Protein AF-A0A7C2UWC4-F1 (afdb_monomer_lite)

Secondary structure (DSSP, 8-state):
-------------S-PEEEETTEEEEPPPGGGHHHHHHHHHTT---PPP----GGGS--PPP---

Foldseek 3Di:
DPPPPPPPDDDQPDWDWDDDDPDTDTDGDPVCVVVVCVCVVVVHDDDDDDDDDCPVVPPDDPPDD

Structure (mmCIF, N/CA/C/O backbone):
data_AF-A0A7C2UWC4-F1
#
_entry.id   AF-A0A7C2UWC4-F1
#
loop_
_atom_site.group_PDB
_atom_site.id
_atom_site.type_symbol
_atom_site.label_atom_id
_atom_site.label_alt_id
_atom_site.label_comp_id
_atom_site.label_asym_id
_atom_site.label_entity_id
_atom_site.label_seq_id
_atom_site.pdbx_PDB_ins_code
_atom_site.Cartn_x
_atom_site.Cartn_y
_atom_site.Cartn_z
_atom_site.occupancy
_atom_site.B_iso_or_equiv
_atom_site.auth_seq_id
_atom_site.auth_comp_id
_atom_site.auth_asym_id
_atom_site.auth_atom_id
_atom_site.pdbx_PDB_model_num
ATOM 1 N N . MET A 1 1 ? -31.902 -9.278 3.098 1.00 33.81 1 MET A N 1
ATOM 2 C CA . MET A 1 1 ? -31.393 -8.874 1.771 1.00 33.81 1 MET A CA 1
ATOM 3 C C . MET A 1 1 ? -29.917 -8.581 1.918 1.00 33.81 1 MET A C 1
ATOM 5 O O . MET A 1 1 ? -29.567 -7.568 2.508 1.00 33.81 1 MET A O 1
ATOM 9 N N . THR A 1 2 ? -29.056 -9.486 1.469 1.00 37.75 2 THR A N 1
ATOM 10 C CA . THR A 1 2 ? -27.612 -9.245 1.488 1.00 37.75 2 THR A CA 1
ATOM 11 C C . THR A 1 2 ? -27.291 -8.440 0.241 1.00 37.75 2 THR A C 1
ATOM 13 O 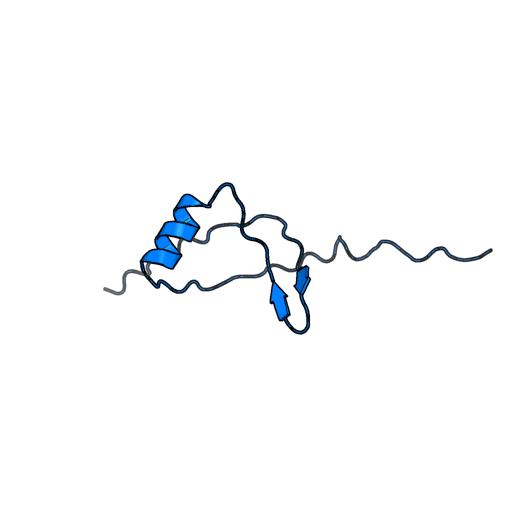O . THR A 1 2 ? -27.238 -8.984 -0.859 1.00 37.75 2 THR A O 1
ATOM 16 N N . ILE A 1 3 ? -27.180 -7.123 0.395 1.00 48.06 3 ILE A N 1
ATOM 17 C CA . ILE A 1 3 ? -26.641 -6.271 -0.658 1.00 48.06 3 ILE A CA 1
ATOM 18 C C . ILE A 1 3 ? -25.177 -6.689 -0.777 1.00 48.06 3 ILE A C 1
ATOM 20 O O . ILE A 1 3 ? -24.382 -6.411 0.117 1.00 48.06 3 ILE A O 1
ATOM 24 N N . LEU A 1 4 ? -24.835 -7.436 -1.828 1.00 47.56 4 LEU A N 1
ATOM 25 C CA . LEU A 1 4 ? -23.446 -7.640 -2.223 1.00 47.56 4 LEU A CA 1
ATOM 26 C C . LEU A 1 4 ? -22.904 -6.249 -2.554 1.00 47.56 4 LEU A C 1
ATOM 28 O O . LEU A 1 4 ? -23.124 -5.734 -3.649 1.00 47.56 4 LEU A O 1
ATOM 32 N N . ALA A 1 5 ? -22.295 -5.593 -1.566 1.00 53.25 5 ALA A N 1
ATOM 33 C CA . ALA A 1 5 ? -21.613 -4.331 -1.760 1.00 53.25 5 ALA A CA 1
ATOM 34 C C . ALA A 1 5 ? -20.533 -4.590 -2.810 1.00 53.25 5 ALA A C 1
ATOM 36 O O . ALA A 1 5 ? -19.566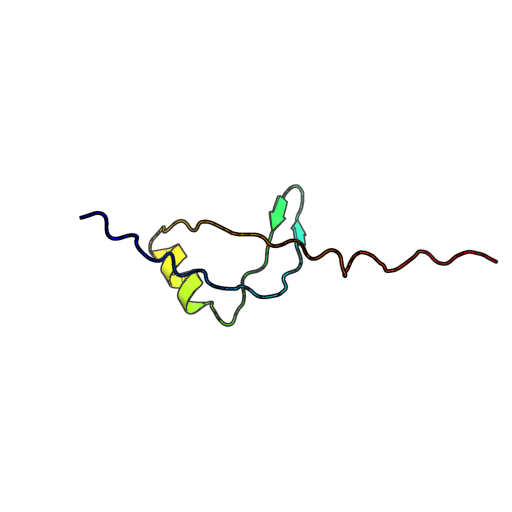 -5.301 -2.544 1.00 53.25 5 ALA A O 1
ATOM 37 N N . SER A 1 6 ? -20.745 -4.084 -4.026 1.00 53.66 6 SER A N 1
ATOM 38 C CA . SER A 1 6 ? -19.736 -4.105 -5.077 1.00 53.66 6 SER A CA 1
ATOM 39 C C . SER A 1 6 ? -18.501 -3.418 -4.513 1.00 53.66 6 SER A C 1
ATOM 41 O O . SER A 1 6 ? -18.473 -2.191 -4.406 1.00 53.66 6 SER A O 1
ATOM 43 N N . VAL A 1 7 ? -17.503 -4.202 -4.106 1.00 60.22 7 VAL A N 1
ATOM 44 C CA . VAL A 1 7 ? -16.213 -3.672 -3.677 1.00 60.22 7 VAL A CA 1
ATOM 45 C C . VAL A 1 7 ? -15.671 -2.916 -4.881 1.00 60.22 7 VAL A C 1
ATOM 47 O O . VAL A 1 7 ? -15.393 -3.510 -5.922 1.00 60.22 7 VAL A O 1
ATOM 50 N N . LYS A 1 8 ? -15.620 -1.584 -4.791 1.00 72.94 8 LYS A N 1
ATOM 51 C CA . LYS A 1 8 ? -15.020 -0.759 -5.836 1.00 72.94 8 LYS A CA 1
ATOM 52 C C . LYS A 1 8 ? -13.519 -1.025 -5.793 1.00 72.94 8 LYS A C 1
ATOM 54 O O . LYS A 1 8 ? -12.814 -0.450 -4.971 1.00 72.94 8 LYS A O 1
ATOM 59 N N . THR A 1 9 ? -13.043 -1.936 -6.633 1.00 79.88 9 THR A N 1
ATOM 60 C CA . THR A 1 9 ? -11.606 -2.147 -6.811 1.00 79.88 9 THR A CA 1
ATOM 61 C C . THR A 1 9 ? -11.023 -0.929 -7.513 1.00 79.88 9 THR A C 1
ATOM 63 O O . THR A 1 9 ? -11.528 -0.503 -8.551 1.00 79.88 9 THR A O 1
ATOM 66 N N . ILE A 1 10 ? -9.957 -0.372 -6.945 1.00 84.62 10 ILE A N 1
ATOM 67 C CA . ILE A 1 10 ? -9.251 0.779 -7.505 1.00 84.62 10 ILE A CA 1
ATOM 68 C C . ILE A 1 10 ? -7.946 0.264 -8.118 1.00 84.62 10 ILE A C 1
ATOM 70 O O . ILE A 1 10 ? -7.070 -0.188 -7.377 1.00 84.62 10 ILE A O 1
ATOM 74 N N . PRO A 1 11 ? -7.793 0.284 -9.453 1.00 85.25 11 PRO A N 1
ATOM 75 C CA . PRO A 1 11 ? -6.552 -0.139 -10.080 1.00 85.25 11 PRO A CA 1
ATOM 76 C C . PRO A 1 11 ? -5.446 0.878 -9.776 1.00 85.25 11 PRO A C 1
ATOM 78 O O . PRO A 1 11 ? -5.556 2.052 -10.114 1.00 85.25 11 PRO A O 1
ATOM 81 N N . LEU A 1 12 ? -4.343 0.422 -9.177 1.00 88.56 12 LEU A N 1
ATOM 82 C CA . LEU A 1 12 ? -3.171 1.272 -8.916 1.00 88.56 12 LEU A CA 1
ATOM 83 C C . LEU A 1 12 ? -2.239 1.400 -10.133 1.00 88.56 12 LEU A C 1
ATOM 85 O O . LEU A 1 12 ? -1.281 2.179 -10.103 1.00 88.56 12 LEU A O 1
ATOM 89 N N . GLY A 1 13 ? -2.502 0.630 -11.194 1.00 85.50 13 GLY A N 1
ATOM 90 C CA . GLY A 1 13 ? -1.624 0.483 -12.353 1.00 85.50 13 GLY A CA 1
ATOM 91 C C . GLY A 1 13 ? -0.348 -0.304 -12.033 1.00 85.50 13 GLY A C 1
ATOM 92 O O . GLY A 1 13 ? -0.222 -0.936 -10.984 1.00 85.50 13 GLY A O 1
ATOM 93 N N . ARG A 1 14 ? 0.631 -0.266 -12.945 1.00 86.62 14 ARG A N 1
ATOM 94 C CA . ARG A 1 14 ? 1.917 -0.955 -12.761 1.00 86.62 14 ARG A CA 1
ATOM 95 C C . ARG A 1 14 ? 2.735 -0.258 -11.677 1.00 86.62 14 ARG A C 1
ATOM 97 O O . ARG A 1 14 ? 3.150 0.887 -11.850 1.00 86.62 14 ARG A O 1
ATOM 104 N N . ARG A 1 15 ? 3.022 -0.965 -10.584 1.00 88.94 15 ARG A N 1
ATOM 105 C CA . ARG A 1 15 ? 3.865 -0.464 -9.492 1.00 88.94 15 ARG A CA 1
ATOM 106 C C . ARG A 1 15 ? 5.073 -1.356 -9.285 1.00 88.94 15 ARG A C 1
ATOM 108 O O . ARG A 1 15 ? 5.007 -2.572 -9.437 1.00 88.94 15 ARG A O 1
ATOM 115 N N . ARG A 1 16 ? 6.194 -0.732 -8.931 1.00 87.31 16 ARG A N 1
ATOM 116 C CA . ARG A 1 16 ? 7.397 -1.445 -8.515 1.00 87.31 16 ARG A CA 1
ATOM 117 C C . ARG A 1 16 ? 7.338 -1.653 -7.008 1.00 87.31 16 ARG A C 1
ATOM 119 O O . ARG A 1 16 ? 7.133 -0.692 -6.272 1.00 87.31 16 ARG A O 1
ATOM 126 N N . ILE A 1 17 ? 7.575 -2.884 -6.569 1.00 91.25 17 ILE A N 1
ATOM 127 C CA . ILE A 1 17 ? 7.844 -3.165 -5.161 1.00 91.25 17 ILE A CA 1
ATOM 128 C C . ILE A 1 17 ? 9.234 -2.613 -4.839 1.00 91.25 17 ILE A C 1
ATOM 130 O O . ILE A 1 17 ? 10.225 -2.976 -5.482 1.00 91.25 17 ILE A O 1
ATOM 134 N N . THR A 1 18 ? 9.306 -1.712 -3.868 1.00 93.25 18 THR A N 1
ATOM 135 C CA . THR A 1 18 ? 10.557 -1.160 -3.346 1.00 93.25 18 THR A CA 1
ATOM 136 C C . THR A 1 18 ? 10.882 -1.813 -2.008 1.00 93.25 18 THR A C 1
ATOM 138 O O . THR A 1 18 ? 10.000 -2.309 -1.312 1.00 93.25 18 THR A O 1
ATOM 141 N N . LYS A 1 19 ? 12.166 -1.860 -1.652 1.00 95.75 19 LYS A N 1
ATOM 142 C CA . LYS A 1 19 ? 12.632 -2.395 -0.371 1.00 95.75 19 LYS A CA 1
ATOM 143 C C . LYS A 1 19 ? 13.321 -1.282 0.401 1.00 95.75 19 LYS A C 1
ATOM 145 O O . LYS A 1 19 ? 14.185 -0.608 -0.156 1.00 95.75 19 LYS A O 1
ATOM 150 N N . SER A 1 20 ? 12.961 -1.123 1.668 1.00 94.94 20 SER A N 1
ATOM 151 C CA . SER A 1 20 ? 13.680 -0.274 2.615 1.00 94.94 20 SER A CA 1
ATOM 152 C C . SER A 1 20 ? 13.944 -1.084 3.877 1.00 94.94 20 SER A C 1
ATOM 154 O O . SER A 1 20 ? 13.008 -1.540 4.533 1.00 94.94 20 SER A O 1
ATOM 156 N N . SER A 1 21 ? 15.224 -1.287 4.191 1.00 94.62 21 SER A N 1
ATOM 157 C CA . SER A 1 21 ? 15.689 -2.215 5.230 1.00 94.62 21 SER A CA 1
ATOM 158 C C . SER A 1 21 ? 15.133 -3.634 5.031 1.00 94.62 21 SER A C 1
ATOM 160 O O . SER A 1 21 ? 15.444 -4.287 4.036 1.00 94.62 21 SER A O 1
ATOM 162 N N . ASP A 1 22 ? 14.319 -4.120 5.958 1.00 96.50 22 ASP A N 1
ATOM 163 C CA . ASP A 1 22 ? 13.692 -5.440 5.994 1.00 96.50 22 ASP A CA 1
ATOM 164 C C . ASP A 1 22 ? 12.250 -5.437 5.459 1.00 96.50 22 ASP A C 1
ATOM 166 O O . ASP A 1 22 ? 11.626 -6.494 5.363 1.00 96.50 22 ASP A O 1
ATOM 170 N N . ARG A 1 23 ? 11.724 -4.269 5.068 1.00 96.38 23 ARG A N 1
ATOM 171 C CA . ARG A 1 23 ? 10.330 -4.098 4.649 1.00 96.38 23 ARG A CA 1
ATOM 172 C C . ARG A 1 23 ? 10.209 -3.811 3.156 1.00 96.38 23 ARG A C 1
ATOM 174 O O . ARG A 1 23 ? 11.017 -3.090 2.565 1.00 96.38 23 ARG A O 1
ATOM 181 N N . TYR A 1 24 ? 9.169 -4.381 2.556 1.00 95.25 24 TYR A N 1
ATOM 182 C CA . TYR A 1 24 ? 8.776 -4.136 1.173 1.00 95.25 24 TYR A CA 1
ATOM 183 C C . TYR A 1 24 ? 7.584 -3.188 1.126 1.00 95.25 24 TYR A C 1
ATOM 185 O O . TYR A 1 24 ? 6.677 -3.281 1.951 1.00 95.25 24 TYR A O 1
ATOM 193 N N . TYR A 1 25 ? 7.588 -2.295 0.143 1.00 93.25 25 TYR A N 1
ATOM 194 C CA . TYR A 1 25 ? 6.594 -1.246 -0.016 1.00 93.25 25 TYR A CA 1
ATOM 195 C C . TYR A 1 25 ? 6.118 -1.175 -1.462 1.00 93.25 25 TYR A C 1
ATOM 197 O O . TYR A 1 25 ? 6.872 -1.425 -2.404 1.00 93.25 25 TYR A O 1
ATOM 205 N N . ILE A 1 26 ? 4.863 -0.774 -1.633 1.00 91.81 26 ILE A N 1
ATOM 206 C CA . ILE A 1 26 ? 4.326 -0.293 -2.902 1.00 91.81 26 ILE A CA 1
ATOM 207 C C . ILE A 1 26 ? 4.105 1.203 -2.725 1.00 91.81 26 ILE A C 1
ATOM 209 O O . ILE A 1 26 ? 3.402 1.623 -1.809 1.00 91.81 26 ILE A O 1
ATOM 213 N N . ILE A 1 27 ? 4.721 2.008 -3.588 1.00 91.31 27 ILE A N 1
ATOM 214 C CA . ILE A 1 27 ? 4.492 3.454 -3.589 1.00 91.31 27 ILE A CA 1
ATOM 215 C C . ILE A 1 27 ? 3.120 3.713 -4.207 1.00 91.31 27 ILE A C 1
ATOM 217 O O . ILE A 1 27 ? 2.852 3.287 -5.335 1.00 91.31 27 ILE A O 1
ATOM 221 N N . LEU A 1 28 ? 2.262 4.401 -3.460 1.00 92.62 28 LEU A N 1
ATOM 222 C CA . LEU A 1 28 ? 0.916 4.741 -3.899 1.00 92.62 28 LEU A CA 1
ATOM 223 C C . LEU A 1 28 ? 0.954 5.794 -5.033 1.00 92.62 28 LEU A C 1
ATOM 225 O O . LEU A 1 28 ? 1.842 6.649 -5.037 1.00 92.62 28 LEU A O 1
ATOM 229 N N . PRO A 1 29 ? 0.035 5.734 -6.019 1.00 92.19 29 PRO A N 1
ATOM 230 C CA . PRO A 1 29 ? -0.137 6.781 -7.033 1.00 92.19 29 PRO A CA 1
ATOM 231 C C . PRO A 1 29 ? -0.348 8.154 -6.406 1.00 92.19 29 PRO A C 1
ATOM 233 O O . PRO A 1 29 ? -1.280 8.314 -5.617 1.00 92.19 29 PRO A O 1
ATOM 236 N N . ALA A 1 30 ? 0.436 9.141 -6.842 1.00 92.94 30 ALA A N 1
ATOM 237 C CA . ALA A 1 30 ? 0.250 10.531 -6.438 1.00 92.94 30 ALA A CA 1
ATOM 238 C C . ALA A 1 30 ? -1.073 11.111 -6.967 1.00 92.94 30 ALA A C 1
ATOM 240 O O . ALA A 1 30 ? -1.673 11.971 -6.329 1.00 92.94 30 ALA A O 1
ATOM 241 N N . GLU A 1 31 ? -1.568 10.597 -8.098 1.00 92.94 31 GLU A N 1
ATOM 242 C CA . GLU A 1 31 ? -2.839 11.011 -8.707 1.00 92.94 31 GLU A CA 1
ATOM 243 C C . GLU A 1 31 ? -4.055 10.682 -7.824 1.00 92.94 31 GLU A C 1
ATOM 245 O O . GLU A 1 31 ? -5.144 11.194 -8.059 1.00 92.94 31 GLU A O 1
ATOM 250 N N . LEU A 1 32 ? -3.873 9.821 -6.818 1.00 92.94 32 LEU A N 1
ATOM 251 C CA . LEU A 1 32 ? -4.905 9.414 -5.866 1.00 92.94 32 LEU A CA 1
ATOM 252 C C . LEU A 1 32 ? -4.606 9.911 -4.438 1.00 92.94 32 LEU A C 1
ATOM 254 O O . LEU A 1 32 ? -5.147 9.363 -3.483 1.00 92.94 32 LEU A O 1
ATOM 258 N N . ASN A 1 33 ? -3.759 10.933 -4.264 1.00 95.00 33 ASN A N 1
ATOM 259 C CA . ASN A 1 33 ? -3.380 11.431 -2.934 1.00 95.00 33 ASN A CA 1
ATOM 260 C C . ASN A 1 33 ? -4.570 11.861 -2.070 1.00 95.00 33 ASN A C 1
ATOM 262 O O . ASN A 1 33 ? -4.593 11.504 -0.899 1.00 95.00 33 ASN A O 1
ATOM 266 N N . GLU A 1 34 ? -5.575 12.533 -2.641 1.00 95.69 34 GLU A N 1
ATOM 267 C CA . GLU A 1 34 ? -6.790 12.922 -1.903 1.00 95.69 34 GLU A CA 1
ATOM 268 C C . GLU A 1 34 ? -7.505 11.703 -1.296 1.00 95.69 34 GLU A C 1
ATOM 270 O O . GLU A 1 34 ? -7.978 11.735 -0.161 1.00 95.69 34 GLU A O 1
ATOM 275 N N . LEU A 1 35 ? -7.539 10.585 -2.029 1.00 93.12 35 LEU A N 1
ATOM 276 C CA . LEU A 1 35 ? -8.098 9.330 -1.533 1.00 93.12 35 LEU A CA 1
ATOM 277 C C . LEU A 1 35 ? -7.240 8.747 -0.403 1.00 93.12 35 LEU A C 1
ATOM 279 O O . LEU A 1 35 ? -7.785 8.274 0.593 1.00 93.12 35 LEU A O 1
ATOM 283 N N . TRP A 1 36 ? -5.914 8.740 -0.556 1.00 93.88 36 TRP A N 1
ATOM 284 C CA . TRP A 1 36 ? -5.010 8.194 0.461 1.00 93.88 36 TRP A CA 1
ATOM 285 C C . TRP A 1 36 ? -5.052 8.994 1.756 1.00 93.88 36 TRP A C 1
ATOM 287 O O . TRP A 1 36 ? -5.067 8.394 2.830 1.00 93.88 36 TRP A O 1
ATOM 297 N N . GLU A 1 37 ? -5.122 10.319 1.650 1.00 97.12 37 GLU A N 1
ATOM 298 C CA . GLU A 1 37 ? -5.282 11.227 2.781 1.00 97.12 37 GLU A CA 1
ATOM 299 C C . GLU A 1 37 ? -6.606 10.961 3.496 1.00 97.12 37 GLU A C 1
ATOM 301 O O . GLU A 1 37 ? -6.593 10.646 4.684 1.00 97.12 37 GLU A O 1
ATOM 306 N N . TYR A 1 38 ? -7.722 10.912 2.759 1.00 96.00 38 TYR A N 1
ATOM 307 C CA . TYR A 1 38 ? -9.023 10.553 3.324 1.00 96.00 38 TYR A CA 1
ATOM 308 C C . TYR A 1 38 ? -8.987 9.214 4.079 1.00 96.00 38 TYR A C 1
ATOM 310 O O . TYR A 1 38 ? -9.444 9.128 5.219 1.00 96.00 38 TYR A O 1
ATOM 318 N N . LEU A 1 39 ? -8.438 8.157 3.472 1.00 94.50 39 LEU A N 1
ATOM 319 C CA . LEU A 1 39 ? -8.370 6.838 4.108 1.00 94.50 39 LEU A CA 1
ATOM 320 C C . LEU A 1 39 ? -7.510 6.860 5.380 1.00 94.50 39 LEU A C 1
ATOM 322 O O . LEU A 1 39 ? -7.895 6.263 6.387 1.00 94.50 39 LEU A O 1
ATOM 326 N N . HIS A 1 40 ? -6.371 7.552 5.336 1.00 96.25 40 HIS A N 1
ATOM 327 C CA . HIS A 1 40 ? -5.443 7.666 6.455 1.00 96.25 40 HIS A CA 1
ATOM 328 C C . HIS A 1 40 ? -6.044 8.456 7.622 1.00 96.25 40 HIS A C 1
ATOM 330 O O . HIS A 1 40 ? -6.057 7.961 8.749 1.00 96.25 40 HIS A O 1
ATOM 336 N N . GLU A 1 41 ? -6.584 9.646 7.358 1.00 98.19 41 GLU A N 1
ATOM 337 C CA . GLU A 1 41 ? -7.178 10.514 8.383 1.00 98.19 41 GLU A CA 1
ATOM 338 C C . GLU A 1 41 ? -8.381 9.865 9.072 1.00 98.19 41 GLU A C 1
ATOM 340 O O . GLU A 1 41 ? -8.607 10.074 10.263 1.00 98.19 41 GLU A O 1
ATOM 345 N N . ASN A 1 42 ? -9.125 9.029 8.346 1.00 97.56 42 ASN A N 1
ATOM 346 C CA . ASN A 1 42 ? -10.280 8.311 8.881 1.00 97.56 42 ASN A CA 1
ATOM 347 C C . ASN A 1 42 ? -9.921 6.936 9.480 1.00 97.56 42 ASN A C 1
ATOM 349 O O . ASN A 1 42 ? -10.818 6.200 9.893 1.00 97.56 42 ASN A O 1
ATOM 353 N N . GLY A 1 43 ? -8.635 6.562 9.528 1.00 96.31 43 GLY A N 1
ATOM 354 C CA . GLY A 1 43 ? -8.177 5.288 10.098 1.00 96.31 43 GLY A CA 1
ATOM 355 C C . GLY A 1 43 ? -8.731 4.051 9.381 1.00 96.31 43 GLY A C 1
ATOM 356 O O . GLY A 1 43 ? -8.896 2.992 9.992 1.00 96.31 43 GLY A O 1
ATOM 357 N N . LEU A 1 44 ? -9.063 4.185 8.095 1.00 93.69 44 LEU A N 1
ATOM 358 C CA . LEU A 1 44 ? -9.680 3.127 7.306 1.00 93.69 44 LEU A CA 1
ATOM 359 C C . LEU A 1 44 ? -8.626 2.123 6.830 1.00 93.69 44 LEU A C 1
ATOM 361 O O . LEU A 1 44 ? -7.502 2.474 6.478 1.00 93.69 44 LEU A O 1
ATOM 365 N N . THR A 1 45 ? -9.009 0.849 6.780 1.00 90.31 45 THR A N 1
ATOM 366 C CA . THR A 1 45 ? -8.163 -0.224 6.243 1.00 90.31 45 THR A CA 1
ATOM 367 C C . THR A 1 45 ? -8.621 -0.602 4.841 1.00 90.31 45 THR A C 1
ATOM 369 O O . THR A 1 45 ? -9.807 -0.529 4.516 1.00 90.31 45 THR A O 1
ATOM 372 N N . VAL A 1 46 ? -7.675 -1.005 3.991 1.00 87.44 46 VAL A N 1
ATOM 373 C CA . VAL A 1 46 ? -7.958 -1.440 2.620 1.00 87.44 46 VAL A CA 1
ATOM 374 C C . VAL A 1 46 ? -7.496 -2.872 2.409 1.00 87.44 46 VAL A C 1
ATOM 376 O O . VAL A 1 46 ? -6.424 -3.271 2.861 1.00 87.44 46 VAL A O 1
ATOM 379 N N . ASN A 1 47 ? -8.297 -3.638 1.674 1.00 88.81 47 ASN A N 1
ATOM 380 C CA . ASN A 1 47 ? -7.866 -4.920 1.134 1.00 88.81 47 ASN A CA 1
ATOM 381 C C . ASN A 1 47 ? -7.085 -4.665 -0.158 1.00 88.81 47 ASN A C 1
ATOM 383 O O . ASN A 1 47 ? -7.563 -3.952 -1.041 1.00 88.81 47 ASN A O 1
ATOM 387 N N . VAL A 1 48 ? -5.895 -5.252 -0.276 1.00 86.94 48 VAL A N 1
ATOM 388 C CA . VAL A 1 48 ? -5.035 -5.097 -1.456 1.00 86.94 48 VAL A CA 1
ATOM 389 C C . VAL A 1 48 ? -5.124 -6.353 -2.315 1.00 86.94 48 VAL A C 1
ATOM 391 O O . VAL A 1 48 ? -4.855 -7.454 -1.840 1.00 86.94 48 VAL A O 1
ATOM 394 N N . LEU A 1 49 ? -5.469 -6.178 -3.590 1.00 87.25 49 LEU A N 1
ATOM 395 C CA . LEU A 1 49 ? -5.395 -7.225 -4.606 1.00 87.25 49 LEU A CA 1
ATOM 396 C C . LEU A 1 49 ? -4.136 -7.004 -5.451 1.00 87.25 49 LEU A C 1
ATOM 398 O O . LEU A 1 49 ? -3.936 -5.913 -5.985 1.00 87.25 49 LEU A O 1
ATOM 402 N N . LEU A 1 50 ? -3.291 -8.030 -5.565 1.00 85.81 50 LEU A N 1
ATOM 403 C CA . LEU A 1 50 ? -2.067 -7.993 -6.365 1.00 85.81 50 LEU A CA 1
ATOM 404 C C . LEU A 1 50 ? -2.199 -8.928 -7.565 1.00 85.81 50 LEU A C 1
ATOM 406 O O . LEU A 1 50 ? -2.428 -10.123 -7.400 1.00 85.81 50 LEU A O 1
ATOM 410 N N . GLU A 1 51 ? -1.996 -8.380 -8.759 1.00 85.19 51 GLU A N 1
ATOM 411 C CA . GLU A 1 51 ? -1.790 -9.149 -9.984 1.00 85.19 51 GLU A CA 1
ATOM 412 C C . GLU A 1 51 ? -0.290 -9.174 -10.301 1.00 85.19 51 GLU A C 1
ATOM 414 O O . GLU A 1 51 ? 0.368 -8.130 -10.343 1.00 85.19 51 GLU A O 1
ATOM 419 N N . VAL A 1 52 ? 0.269 -10.369 -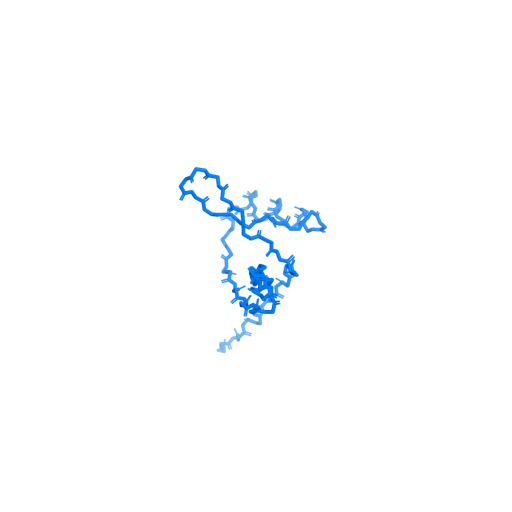10.494 1.00 82.62 52 VAL A N 1
ATOM 420 C CA . VAL A 1 52 ? 1.687 -10.552 -10.824 1.00 82.62 52 VAL A CA 1
ATOM 421 C C . VAL A 1 52 ? 1.814 -10.718 -12.333 1.00 82.62 52 VAL A C 1
ATOM 423 O O . VAL A 1 52 ? 1.328 -11.695 -12.891 1.00 82.62 52 VAL A O 1
ATOM 426 N N . ASN A 1 53 ? 2.488 -9.772 -12.991 1.00 73.94 53 ASN A N 1
ATOM 427 C CA . ASN A 1 53 ? 2.783 -9.850 -14.420 1.00 73.94 53 ASN A CA 1
ATOM 428 C C . ASN A 1 53 ? 4.257 -10.260 -14.631 1.00 73.94 53 ASN A C 1
ATOM 430 O O . ASN A 1 53 ? 5.179 -9.497 -14.321 1.00 73.94 53 ASN A O 1
ATOM 434 N N . GLU A 1 54 ? 4.476 -11.473 -15.147 1.00 71.94 54 GLU A N 1
ATOM 435 C CA . GLU A 1 54 ? 5.799 -12.095 -15.325 1.00 71.94 54 GLU A CA 1
ATOM 436 C C . GLU A 1 54 ? 6.625 -11.511 -16.489 1.00 71.94 54 GLU A C 1
ATOM 438 O O . GLU A 1 54 ? 7.825 -11.777 -16.603 1.00 71.94 54 GLU A O 1
ATOM 443 N N . GLU A 1 55 ? 6.041 -10.652 -17.329 1.00 64.75 55 GLU A N 1
ATOM 444 C CA . GLU A 1 55 ? 6.692 -10.130 -18.541 1.00 64.75 55 GLU A CA 1
ATOM 445 C C . GLU A 1 55 ? 7.898 -9.210 -18.250 1.00 64.75 55 GLU A C 1
ATOM 447 O O . GLU A 1 55 ? 8.704 -8.923 -19.135 1.00 64.75 55 GLU A O 1
ATOM 452 N N . GLY A 1 56 ? 8.079 -8.766 -16.999 1.00 54.59 56 GLY A N 1
ATOM 453 C 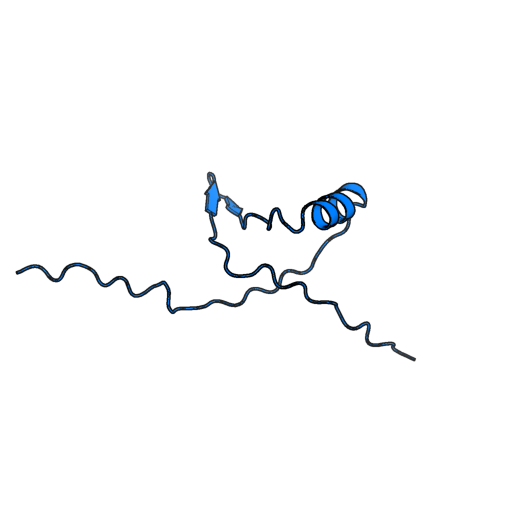CA . GLY A 1 56 ? 9.236 -7.970 -16.565 1.00 54.59 56 GLY A CA 1
ATOM 454 C C . GLY A 1 56 ? 10.502 -8.771 -16.222 1.00 54.59 56 GLY A C 1
ATOM 455 O O . GLY A 1 56 ? 11.573 -8.173 -16.105 1.00 54.59 56 GLY A O 1
ATOM 456 N N . SER A 1 57 ? 10.410 -10.097 -16.070 1.00 54.81 57 SER A N 1
ATOM 457 C CA . SER A 1 57 ? 11.515 -10.937 -15.571 1.00 54.81 57 SER A CA 1
ATOM 458 C C . SER A 1 57 ? 12.481 -11.419 -16.661 1.00 54.81 57 SER A C 1
ATOM 460 O O . SER A 1 57 ? 13.503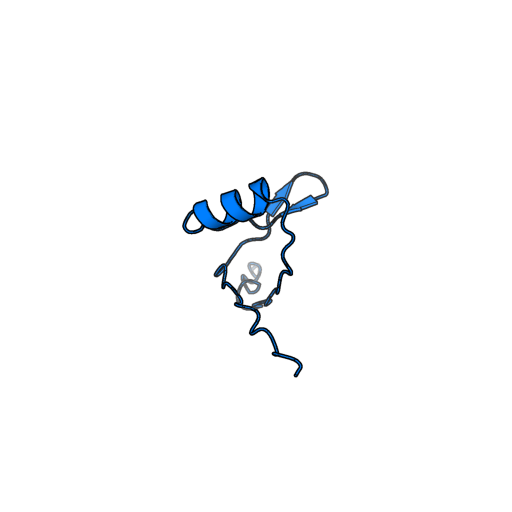 -12.031 -16.359 1.00 54.81 57 SER A O 1
ATOM 462 N N . ARG A 1 58 ? 12.210 -11.126 -17.941 1.00 54.44 58 ARG A N 1
ATOM 463 C CA . ARG A 1 58 ? 13.001 -11.619 -19.081 1.00 54.44 58 ARG A CA 1
ATOM 464 C C . ARG A 1 58 ? 13.965 -10.570 -19.647 1.00 54.44 58 ARG A C 1
ATOM 466 O O . ARG A 1 58 ? 13.998 -10.336 -20.849 1.00 54.44 58 ARG A O 1
ATOM 473 N N . ARG A 1 59 ? 14.805 -9.962 -18.804 1.00 57.28 59 ARG A N 1
ATOM 474 C CA . ARG A 1 59 ? 16.109 -9.448 -19.267 1.00 57.28 59 ARG A CA 1
ATOM 475 C C . ARG A 1 59 ? 17.128 -10.554 -19.033 1.00 57.28 59 ARG A C 1
ATOM 477 O O . ARG A 1 59 ? 17.671 -10.698 -17.945 1.00 57.28 59 ARG A O 1
ATOM 484 N N . GLN A 1 60 ? 17.257 -11.399 -20.051 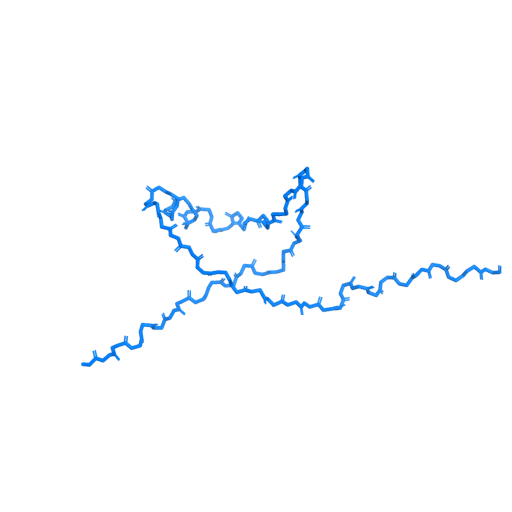1.00 52.88 60 GLN A N 1
ATOM 485 C CA . GLN A 1 60 ? 18.194 -12.514 -20.100 1.00 52.88 60 GLN A CA 1
ATOM 486 C C . GLN A 1 60 ? 19.618 -11.992 -19.863 1.00 52.88 60 GLN A C 1
ATOM 488 O O . GLN A 1 60 ? 19.991 -10.938 -20.381 1.00 52.88 60 GLN A O 1
ATOM 493 N N . ALA A 1 61 ? 20.378 -12.722 -19.048 1.00 56.25 61 ALA A N 1
ATOM 494 C CA . ALA A 1 61 ? 21.799 -12.499 -18.821 1.00 56.25 61 ALA A CA 1
ATOM 495 C C . ALA A 1 61 ? 22.565 -12.414 -20.158 1.00 56.25 61 ALA A C 1
ATOM 497 O O . ALA A 1 61 ? 22.168 -13.085 -21.116 1.00 56.25 61 ALA A O 1
ATOM 498 N N . PRO A 1 62 ? 23.662 -11.639 -20.248 1.00 56.00 62 PRO A N 1
ATOM 499 C CA . PRO A 1 62 ? 24.539 -11.724 -21.405 1.00 56.00 62 PRO A CA 1
ATOM 500 C C . PRO A 1 62 ? 25.094 -13.150 -21.471 1.00 56.00 62 PRO A C 1
ATOM 502 O O . PRO A 1 62 ? 25.776 -13.600 -20.551 1.00 56.00 62 PRO A O 1
ATOM 505 N N . GLN A 1 63 ? 24.766 -13.877 -22.538 1.00 51.47 63 GLN A N 1
ATOM 506 C CA . GLN A 1 63 ? 25.485 -15.099 -22.871 1.00 51.47 63 GLN A CA 1
ATOM 507 C C . GLN A 1 63 ? 26.890 -14.669 -23.295 1.00 51.47 63 GLN A C 1
ATOM 509 O O . GLN A 1 63 ? 27.048 -13.951 -24.282 1.00 51.47 63 GLN A O 1
ATOM 514 N N . GLY A 1 64 ? 27.881 -15.009 -22.470 1.00 66.38 64 GLY A N 1
ATOM 515 C CA . GLY A 1 64 ? 29.290 -14.785 -22.777 1.00 66.38 64 GLY A CA 1
ATOM 516 C C . GLY A 1 64 ? 29.687 -15.505 -24.067 1.00 66.38 64 GLY A C 1
ATOM 517 O O . GLY A 1 64 ? 29.162 -16.580 -24.355 1.00 66.38 64 GLY A O 1
ATOM 518 N N . GLN A 1 65 ? 30.573 -14.856 -24.829 1.00 49.97 65 GLN A N 1
ATOM 519 C CA . GLN A 1 65 ? 31.313 -15.436 -25.955 1.00 49.97 65 GLN A CA 1
ATOM 520 C C . GLN A 1 65 ? 32.287 -16.512 -25.481 1.00 49.97 65 GLN A C 1
ATOM 522 O O . GLN A 1 65 ? 32.850 -16.336 -24.375 1.00 49.97 65 GLN A O 1
#

pLDDT: mean 79.97, std 18.02, range [33.81, 98.19]

Sequence (65 aa):
MTILASVKTIPLGRRRITKSSDRYYIILPAELNELWEYLHENGLTVNVLLEVNEEGSRRQAPQGQ

Radius of gyration: 17.72 Å; chains: 1; bounding box: 63×28×36 Å